Protein AF-A0A2Z6S7I9-F1 (afdb_monomer_lite)

Organism: NCBI:txid94130

pLDDT: mean 72.6, std 17.87, range [34.62, 97.94]

Structure (mmCIF, N/CA/C/O backbone):
data_AF-A0A2Z6S7I9-F1
#
_entry.id   AF-A0A2Z6S7I9-F1
#
loop_
_atom_site.group_PDB
_atom_site.id
_atom_site.type_symbol
_atom_site.label_atom_id
_atom_site.label_alt_id
_atom_site.label_comp_id
_atom_site.label_asym_id
_atom_site.label_entity_id
_atom_site.label_seq_id
_atom_site.pdbx_PDB_ins_code
_atom_site.Cartn_x
_atom_site.Cartn_y
_atom_site.Cartn_z
_atom_site.occupancy
_atom_site.B_iso_or_equiv
_atom_site.auth_seq_id
_atom_site.auth_comp_id
_atom_site.auth_asym_id
_atom_site.auth_atom_id
_atom_site.pdbx_PDB_model_num
ATOM 1 N N . MET A 1 1 ? 11.459 -9.615 -52.997 1.00 84.88 1 MET A N 1
ATOM 2 C CA . MET A 1 1 ? 10.438 -10.600 -52.572 1.00 84.88 1 MET A CA 1
ATOM 3 C C . MET A 1 1 ? 10.970 -11.557 -51.504 1.00 84.88 1 MET A C 1
ATOM 5 O O . MET A 1 1 ? 10.404 -11.572 -50.423 1.00 84.88 1 MET A O 1
ATOM 9 N N . LEU A 1 2 ? 12.087 -12.264 -51.735 1.00 94.25 2 LEU A N 1
ATOM 10 C CA . LEU A 1 2 ? 12.688 -13.186 -50.752 1.00 94.25 2 LEU A CA 1
ATOM 11 C C . LEU A 1 2 ? 12.984 -12.532 -49.384 1.00 94.25 2 LEU A C 1
ATOM 13 O O . LEU A 1 2 ? 12.618 -13.079 -48.352 1.00 94.25 2 LEU A O 1
ATOM 17 N N . ALA A 1 3 ? 13.566 -11.327 -49.373 1.00 94.44 3 ALA A N 1
ATOM 18 C CA . ALA A 1 3 ? 13.888 -10.611 -48.134 1.00 94.44 3 ALA A CA 1
ATOM 19 C C . ALA A 1 3 ? 12.651 -10.295 -47.270 1.00 94.44 3 ALA A C 1
ATOM 21 O O . ALA A 1 3 ? 12.705 -10.419 -46.052 1.00 94.44 3 ALA A O 1
ATOM 22 N N . ILE A 1 4 ? 11.522 -9.948 -47.897 1.00 94.88 4 ILE A N 1
ATOM 23 C CA . ILE A 1 4 ? 10.271 -9.645 -47.185 1.00 94.88 4 ILE A CA 1
ATOM 24 C C . ILE A 1 4 ? 9.735 -10.915 -46.517 1.00 94.88 4 ILE A C 1
ATOM 26 O O . ILE A 1 4 ? 9.379 -10.882 -45.344 1.00 94.88 4 ILE A O 1
ATOM 30 N N . ILE A 1 5 ? 9.763 -12.046 -47.230 1.00 96.38 5 ILE A N 1
ATOM 31 C CA . ILE A 1 5 ? 9.322 -13.345 -46.705 1.00 96.38 5 ILE A CA 1
ATOM 32 C C . ILE A 1 5 ? 10.165 -13.745 -45.484 1.00 96.38 5 ILE A C 1
ATOM 34 O O . ILE A 1 5 ? 9.614 -14.104 -44.444 1.00 96.38 5 ILE A O 1
ATOM 38 N N . VAL A 1 6 ? 11.492 -13.605 -45.569 1.00 96.62 6 VAL A N 1
ATOM 39 C CA . VAL A 1 6 ? 12.406 -13.925 -44.459 1.00 96.62 6 VAL A CA 1
ATOM 40 C C . VAL A 1 6 ? 12.138 -13.040 -43.239 1.00 96.62 6 VAL A C 1
ATOM 42 O O . VAL A 1 6 ? 12.031 -13.551 -42.126 1.00 96.62 6 VAL A O 1
ATOM 45 N N . ILE A 1 7 ? 11.955 -11.731 -43.436 1.00 96.19 7 ILE A N 1
ATOM 46 C CA . ILE A 1 7 ? 11.660 -10.797 -42.340 1.00 96.19 7 ILE A CA 1
ATOM 47 C C . ILE A 1 7 ? 10.329 -11.152 -41.664 1.00 96.19 7 ILE A C 1
ATOM 49 O O . ILE A 1 7 ? 10.265 -11.228 -40.438 1.00 96.19 7 ILE A O 1
ATOM 53 N N . THR A 1 8 ? 9.279 -11.435 -42.440 1.00 96.94 8 THR A N 1
ATOM 54 C CA . THR A 1 8 ? 7.975 -11.814 -41.872 1.00 96.94 8 THR A CA 1
ATOM 55 C C . THR A 1 8 ? 8.039 -13.114 -41.070 1.00 96.94 8 THR A C 1
ATOM 57 O O . THR A 1 8 ? 7.433 -13.205 -40.005 1.00 96.94 8 THR A O 1
ATOM 60 N N . PHE A 1 9 ? 8.825 -14.094 -41.524 1.00 96.81 9 PHE A N 1
ATOM 61 C CA . PHE A 1 9 ? 8.998 -15.364 -40.822 1.00 96.81 9 PHE A CA 1
ATOM 62 C C . PHE A 1 9 ? 9.705 -15.187 -39.469 1.00 96.81 9 PHE A C 1
ATOM 64 O O . PHE A 1 9 ? 9.266 -15.746 -38.465 1.00 96.81 9 PHE A O 1
ATOM 71 N N . ILE A 1 10 ? 10.745 -14.346 -39.414 1.00 96.94 10 ILE A N 1
ATOM 72 C CA . ILE A 1 10 ? 11.465 -14.033 -38.169 1.00 96.94 10 ILE A CA 1
ATOM 73 C C . ILE A 1 10 ? 10.533 -13.360 -37.150 1.00 96.94 10 ILE A C 1
ATOM 75 O O . ILE A 1 10 ? 10.523 -13.744 -35.980 1.00 96.94 10 ILE A O 1
ATOM 79 N N . ILE A 1 11 ? 9.708 -12.401 -37.585 1.00 97.12 11 ILE A N 1
ATOM 80 C CA . ILE A 1 11 ? 8.760 -11.701 -36.701 1.00 97.12 11 ILE A CA 1
ATOM 81 C C . ILE A 1 11 ? 7.746 -12.679 -36.091 1.00 97.12 11 ILE A C 1
ATOM 83 O O . ILE A 1 11 ? 7.476 -12.617 -34.891 1.00 97.12 11 ILE A O 1
ATOM 87 N N . ILE A 1 12 ? 7.217 -13.615 -36.886 1.00 97.81 12 ILE A N 1
ATOM 88 C CA . ILE A 1 12 ? 6.255 -14.619 -36.407 1.00 97.81 12 ILE A CA 1
ATOM 89 C C . ILE A 1 12 ? 6.880 -15.508 -35.324 1.00 97.81 12 ILE A C 1
ATOM 91 O O . ILE A 1 12 ? 6.246 -15.744 -34.294 1.00 97.81 12 ILE A O 1
ATOM 95 N N . ILE A 1 13 ? 8.129 -15.954 -35.508 1.00 97.94 13 ILE A N 1
ATOM 96 C CA . ILE A 1 13 ? 8.837 -16.763 -34.504 1.00 97.94 13 ILE A CA 1
ATOM 97 C C . ILE A 1 13 ? 8.968 -15.996 -33.184 1.00 97.94 13 ILE A C 1
ATOM 99 O O . ILE A 1 13 ? 8.660 -16.546 -32.125 1.00 97.94 13 ILE A O 1
ATOM 103 N N . ILE A 1 14 ? 9.356 -14.719 -33.239 1.00 97.25 14 ILE A N 1
ATOM 104 C CA . ILE A 1 14 ? 9.497 -13.880 -32.041 1.00 97.25 14 ILE A CA 1
ATOM 105 C C . ILE A 1 14 ? 8.157 -13.774 -31.298 1.00 97.25 14 ILE A C 1
ATOM 107 O O . ILE A 1 14 ? 8.100 -14.027 -30.094 1.00 97.25 14 ILE A O 1
ATOM 111 N N . ILE A 1 15 ? 7.056 -13.493 -32.002 1.00 97.25 15 ILE A N 1
ATOM 112 C CA . ILE A 1 15 ? 5.725 -13.388 -31.382 1.00 97.25 15 ILE A CA 1
ATOM 113 C C . ILE A 1 15 ? 5.321 -14.705 -30.703 1.00 97.25 15 ILE A C 1
ATOM 115 O O . ILE A 1 15 ? 4.864 -14.691 -29.558 1.00 97.25 15 ILE A O 1
ATOM 119 N N . ILE A 1 16 ? 5.533 -15.848 -31.364 1.00 97.69 16 ILE A N 1
ATOM 120 C CA . ILE A 1 16 ? 5.215 -17.168 -30.798 1.00 97.69 16 ILE A CA 1
ATOM 121 C C . ILE A 1 16 ? 6.019 -17.417 -29.518 1.00 97.69 16 ILE A C 1
ATOM 123 O O . ILE A 1 16 ? 5.451 -17.850 -28.514 1.00 97.69 16 ILE A O 1
ATOM 127 N N . THR A 1 17 ? 7.318 -17.100 -29.511 1.00 96.62 17 THR A N 1
ATOM 128 C CA . THR A 1 17 ? 8.152 -17.285 -28.313 1.00 96.62 17 THR A CA 1
ATOM 129 C C . THR A 1 17 ? 7.679 -16.436 -27.132 1.00 96.62 17 THR A C 1
ATOM 131 O O . THR A 1 17 ? 7.575 -16.956 -26.021 1.00 96.62 17 THR A O 1
ATOM 134 N N . ILE A 1 18 ? 7.290 -15.177 -27.366 1.00 95.19 18 ILE A N 1
ATOM 135 C CA . ILE A 1 18 ? 6.745 -14.293 -26.323 1.00 95.19 18 ILE A CA 1
ATOM 136 C C . ILE A 1 18 ? 5.452 -14.876 -25.733 1.00 95.19 18 ILE A C 1
ATOM 138 O O . ILE A 1 18 ? 5.287 -14.908 -24.511 1.00 95.19 18 ILE A O 1
ATOM 142 N N . ILE A 1 19 ? 4.547 -15.379 -26.581 1.00 95.12 19 ILE A N 1
ATOM 143 C CA . ILE A 1 19 ? 3.283 -15.986 -26.136 1.00 95.12 19 ILE A CA 1
ATOM 144 C C . ILE A 1 19 ? 3.547 -17.229 -25.277 1.00 95.12 19 ILE A C 1
ATOM 146 O O . ILE A 1 19 ? 2.942 -17.372 -24.213 1.00 95.12 19 ILE A O 1
ATOM 150 N N . ILE A 1 20 ? 4.466 -18.106 -25.698 1.00 95.38 20 ILE A N 1
ATOM 151 C CA . ILE A 1 20 ? 4.808 -19.332 -24.961 1.00 95.38 20 ILE A CA 1
ATOM 152 C C . ILE A 1 20 ? 5.380 -18.999 -23.580 1.00 95.38 20 ILE A C 1
ATOM 154 O O . ILE A 1 20 ? 4.944 -19.586 -22.588 1.00 95.38 20 ILE A O 1
ATOM 158 N N . VAL A 1 21 ? 6.306 -18.040 -23.494 1.00 93.56 21 VAL A N 1
ATOM 159 C CA . VAL A 1 21 ? 6.897 -17.615 -22.214 1.00 93.56 21 VAL A CA 1
ATOM 160 C C . VAL A 1 21 ? 5.823 -17.052 -21.283 1.00 93.56 21 VAL A C 1
ATOM 162 O O . VAL A 1 21 ? 5.758 -17.445 -20.119 1.00 93.56 21 VAL A O 1
ATOM 165 N N . LYS A 1 22 ? 4.921 -16.204 -21.793 1.00 90.50 22 LYS A N 1
ATOM 166 C CA . LYS A 1 22 ? 3.830 -15.623 -20.995 1.00 90.50 22 LYS A CA 1
ATOM 167 C C . LYS A 1 22 ? 2.855 -16.686 -20.479 1.00 90.50 22 LYS A C 1
ATOM 169 O O . LYS A 1 22 ? 2.458 -16.641 -19.317 1.00 90.50 22 LYS A O 1
ATOM 174 N N . LEU A 1 23 ? 2.500 -17.673 -21.308 1.00 87.44 23 LEU A N 1
ATOM 175 C CA . LEU A 1 23 ? 1.664 -18.800 -20.880 1.00 87.44 23 LEU A CA 1
ATOM 176 C C . LEU A 1 23 ? 2.361 -19.692 -19.845 1.00 87.44 23 LEU A C 1
ATOM 178 O O . LEU A 1 23 ? 1.708 -20.180 -18.923 1.00 87.44 23 LEU A O 1
ATOM 182 N N . ALA A 1 24 ? 3.667 -19.921 -19.989 1.00 86.69 24 ALA A N 1
ATOM 183 C CA . ALA A 1 24 ? 4.442 -20.688 -19.020 1.00 86.69 24 ALA A CA 1
ATOM 184 C C . ALA A 1 24 ? 4.518 -19.976 -17.660 1.00 86.69 24 ALA A C 1
ATOM 186 O O . ALA A 1 24 ? 4.428 -20.644 -16.630 1.00 86.69 24 ALA A O 1
ATOM 187 N N . LEU A 1 25 ? 4.611 -18.641 -17.659 1.00 79.94 25 LEU A N 1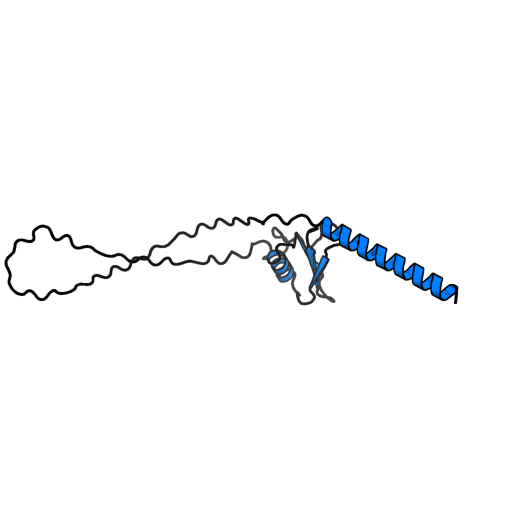
ATOM 188 C CA . LEU A 1 25 ? 4.567 -17.822 -16.446 1.00 79.94 25 LEU A CA 1
ATOM 189 C C . LEU A 1 25 ? 3.206 -17.941 -15.743 1.00 79.94 25 LEU A C 1
ATOM 191 O O . LEU A 1 25 ? 3.147 -18.236 -14.555 1.00 79.94 25 LEU A O 1
ATOM 195 N N . LEU A 1 26 ? 2.107 -17.829 -16.499 1.00 75.75 26 LEU A N 1
ATOM 196 C CA . LEU A 1 26 ? 0.745 -17.934 -15.960 1.00 75.75 26 LEU A CA 1
ATOM 197 C C . LEU A 1 26 ? 0.451 -19.296 -15.313 1.00 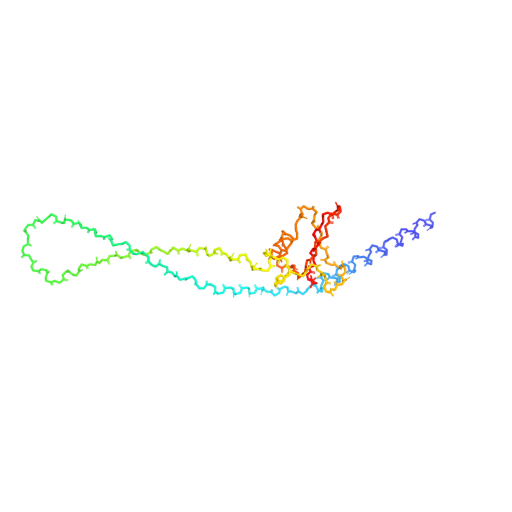75.75 26 LEU A C 1
ATOM 199 O O . LEU A 1 26 ? -0.330 -19.373 -14.371 1.00 75.75 26 LEU A O 1
ATOM 203 N N . LYS A 1 27 ? 1.074 -20.380 -15.794 1.00 76.25 27 LYS A N 1
ATOM 204 C CA . LYS A 1 27 ? 0.925 -21.721 -15.199 1.00 76.25 27 LYS A CA 1
ATOM 205 C C . LYS A 1 27 ? 1.713 -21.917 -13.903 1.00 76.25 27 LYS A C 1
ATOM 207 O O . LYS A 1 27 ? 1.482 -22.915 -13.225 1.00 76.25 27 LYS A O 1
ATOM 212 N N . ARG A 1 28 ? 2.657 -21.027 -13.586 1.00 69.44 28 ARG A N 1
ATOM 213 C CA . ARG A 1 28 ? 3.483 -21.103 -12.373 1.00 69.44 28 ARG A CA 1
ATOM 214 C C . ARG A 1 28 ? 2.971 -20.248 -11.223 1.00 69.44 28 ARG A C 1
ATOM 216 O O . A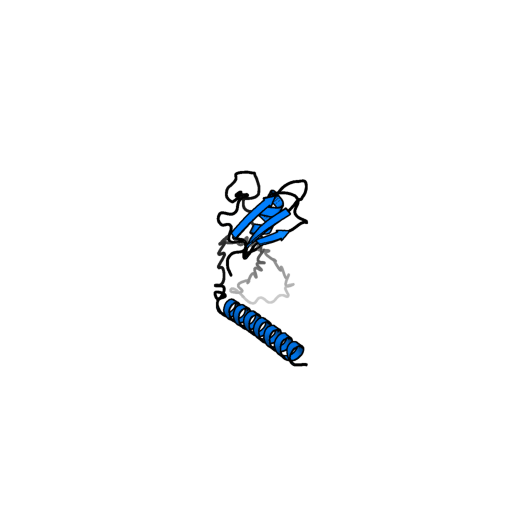RG A 1 28 ? 3.515 -20.396 -10.136 1.00 69.44 28 ARG A O 1
ATOM 223 N N . LEU A 1 29 ? 1.925 -19.447 -11.440 1.00 58.84 29 LEU A N 1
ATOM 224 C CA . LEU A 1 29 ? 1.250 -18.727 -10.366 1.00 58.84 29 LEU A CA 1
ATOM 225 C C . LEU A 1 29 ? 0.810 -19.737 -9.280 1.00 58.84 29 LEU A C 1
ATOM 227 O O . LEU A 1 29 ? -0.004 -20.627 -9.566 1.00 58.84 29 LEU A O 1
ATOM 231 N N . PRO A 1 30 ? 1.353 -19.653 -8.055 1.00 53.53 30 PRO A N 1
ATOM 232 C CA . PRO A 1 30 ? 0.934 -20.428 -6.919 1.00 53.53 30 PRO A CA 1
ATOM 233 C C . PRO A 1 30 ? -0.536 -20.116 -6.696 1.00 53.53 30 PRO A C 1
ATOM 235 O O . PRO A 1 30 ? -0.990 -18.972 -6.693 1.00 53.53 30 PRO A O 1
ATOM 238 N N . LYS A 1 31 ? -1.310 -21.185 -6.546 1.00 46.34 31 LYS A N 1
ATOM 239 C CA . LYS A 1 31 ? -2.712 -21.101 -6.177 1.00 46.34 31 LYS A CA 1
ATOM 240 C C . LYS A 1 31 ? -2.769 -20.393 -4.824 1.00 46.34 31 LYS A C 1
ATOM 242 O O . LYS A 1 31 ? -2.446 -21.022 -3.820 1.00 46.34 31 LYS A O 1
ATOM 247 N N . LEU A 1 32 ? -3.118 -19.102 -4.834 1.00 42.16 32 LEU A N 1
ATOM 248 C CA . LEU A 1 32 ? -3.256 -18.261 -3.646 1.00 42.16 32 LEU A CA 1
ATOM 249 C C . LEU A 1 32 ? -4.031 -19.049 -2.589 1.00 42.16 32 LEU A C 1
ATOM 251 O O . LEU A 1 32 ? -5.212 -19.366 -2.761 1.00 42.16 32 LEU A O 1
ATOM 255 N N . ALA A 1 33 ? -3.325 -19.444 -1.531 1.00 43.47 33 ALA A N 1
ATOM 256 C CA . ALA A 1 33 ? -3.968 -20.010 -0.366 1.00 43.47 33 ALA A CA 1
ATOM 257 C C . ALA A 1 33 ? -4.811 -18.894 0.265 1.00 43.47 33 ALA A C 1
ATOM 259 O O . ALA A 1 33 ? -4.353 -17.751 0.324 1.00 43.47 33 ALA A O 1
ATOM 260 N N . PRO A 1 34 ? -6.037 -19.183 0.725 1.00 44.78 34 PRO A N 1
ATOM 261 C CA . PRO A 1 34 ? -6.825 -18.193 1.436 1.00 44.78 34 PRO A CA 1
ATOM 262 C C . PRO A 1 34 ? -6.041 -17.730 2.668 1.00 44.78 34 PRO A C 1
ATOM 264 O O . PRO A 1 34 ? -5.724 -18.524 3.556 1.00 44.78 34 PRO A O 1
ATOM 267 N N . ILE A 1 35 ? -5.700 -16.442 2.690 1.00 47.47 35 ILE A N 1
ATOM 268 C CA . ILE A 1 35 ? -5.064 -15.783 3.826 1.00 47.47 35 ILE A CA 1
ATOM 269 C C . ILE A 1 35 ? -6.097 -15.770 4.958 1.00 47.47 35 ILE A C 1
ATOM 271 O O . ILE A 1 35 ? -7.041 -14.982 4.956 1.00 47.47 35 ILE A O 1
ATOM 275 N N . ASN A 1 36 ? -5.942 -16.680 5.921 1.00 38.47 36 ASN A N 1
ATOM 276 C CA . ASN A 1 36 ? -6.687 -16.647 7.175 1.00 38.47 36 ASN A CA 1
ATOM 277 C C . ASN A 1 36 ? -6.062 -15.588 8.088 1.00 38.47 36 ASN A C 1
ATOM 279 O O . ASN A 1 36 ? -5.270 -15.901 8.980 1.00 38.47 36 ASN A O 1
ATOM 283 N N . THR A 1 37 ? -6.432 -14.325 7.888 1.00 45.03 37 THR A N 1
ATOM 284 C CA . THR A 1 37 ? -6.179 -13.259 8.862 1.00 45.03 37 THR A CA 1
ATOM 285 C C . THR A 1 37 ? -7.163 -13.429 10.021 1.00 45.03 37 THR A C 1
ATOM 287 O O . THR A 1 37 ? -8.162 -12.722 10.139 1.00 45.03 37 THR A O 1
ATOM 290 N N . ASN A 1 38 ? -6.914 -14.420 10.881 1.00 34.62 38 ASN A N 1
ATOM 291 C CA . ASN A 1 38 ? -7.665 -14.607 12.121 1.00 34.62 38 ASN A CA 1
ATOM 292 C C . ASN A 1 38 ? -7.251 -13.531 13.135 1.00 34.62 38 ASN A C 1
ATOM 294 O O . ASN A 1 38 ? -6.526 -13.793 14.093 1.00 34.62 38 ASN A O 1
ATOM 298 N N . CYS A 1 39 ? -7.733 -12.306 12.942 1.00 39.81 39 CYS A N 1
ATOM 299 C CA . CYS A 1 39 ? -7.823 -11.331 14.018 1.00 39.81 39 CYS A CA 1
ATOM 300 C C . CYS A 1 39 ? -9.021 -11.718 14.887 1.00 39.81 39 CYS A C 1
ATOM 302 O O . CYS A 1 39 ? -10.129 -11.218 14.698 1.00 39.81 39 CYS A O 1
ATOM 304 N N . THR A 1 40 ? -8.803 -12.622 15.842 1.00 40.09 40 THR A N 1
ATOM 305 C CA . THR A 1 40 ? -9.789 -12.977 16.871 1.00 40.09 40 THR A CA 1
ATOM 306 C C . THR A 1 40 ? -9.913 -11.827 17.869 1.00 40.09 40 THR A C 1
ATOM 308 O O . THR A 1 40 ? -9.514 -11.915 19.026 1.00 40.09 40 THR A O 1
ATOM 311 N N . SER A 1 41 ? -10.451 -10.702 17.411 1.00 45.47 41 SER A N 1
ATOM 312 C CA . SER A 1 41 ? -11.080 -9.739 18.303 1.00 45.47 41 SER A CA 1
ATOM 313 C C . SER A 1 41 ? -12.466 -10.294 18.571 1.00 45.47 41 SER A C 1
ATOM 315 O O . SER A 1 41 ? -13.394 -10.046 17.815 1.00 45.47 41 SER A O 1
ATOM 317 N N . THR A 1 42 ? -12.575 -11.158 19.582 1.00 45.59 42 THR A N 1
ATOM 318 C CA . THR A 1 42 ? -13.862 -11.684 20.039 1.00 45.59 42 THR A CA 1
ATOM 319 C C . THR A 1 42 ? -14.725 -10.479 20.405 1.00 45.59 42 THR A C 1
ATOM 321 O O . THR A 1 42 ? -14.419 -9.815 21.399 1.00 45.59 42 THR A O 1
ATOM 324 N N . PRO A 1 43 ? -15.755 -10.131 19.612 1.00 47.72 43 PRO A N 1
ATOM 325 C CA . PRO A 1 43 ? -16.628 -9.039 19.988 1.00 47.72 43 PRO A CA 1
ATOM 326 C C . PRO A 1 43 ? -17.341 -9.491 21.256 1.00 47.72 43 PRO A C 1
ATOM 328 O O . PRO A 1 43 ? -18.029 -10.508 21.237 1.00 47.72 43 PRO A O 1
ATOM 331 N N . THR A 1 44 ? -17.151 -8.790 22.372 1.00 49.91 44 THR A N 1
ATOM 332 C CA . THR A 1 44 ? -17.936 -9.042 23.581 1.00 49.91 44 THR A CA 1
ATOM 333 C C . THR A 1 44 ? -19.352 -8.549 23.294 1.00 49.91 44 THR A C 1
ATOM 335 O O . THR A 1 44 ? -19.554 -7.332 23.207 1.00 49.91 44 THR A O 1
ATOM 338 N N . PRO A 1 45 ? -20.345 -9.437 23.099 1.00 48.94 45 PRO A N 1
ATOM 339 C CA . PRO A 1 45 ? -21.700 -8.990 22.841 1.00 48.94 45 PRO A CA 1
ATOM 340 C C . PRO A 1 45 ? -22.207 -8.290 24.101 1.00 48.94 45 PRO A C 1
ATOM 342 O O . PRO A 1 45 ? -22.351 -8.904 25.157 1.00 48.94 45 PRO A O 1
ATOM 345 N N . THR A 1 46 ? -22.470 -6.990 24.004 1.00 47.28 46 THR A N 1
ATOM 346 C CA . THR A 1 46 ? -23.162 -6.279 25.080 1.00 47.28 46 THR A CA 1
ATOM 347 C C . THR A 1 46 ? -24.652 -6.504 24.874 1.00 47.28 46 THR A C 1
ATOM 349 O O . THR A 1 46 ? -25.253 -5.937 23.963 1.00 47.28 46 THR A O 1
ATOM 352 N N . LEU A 1 47 ? -25.243 -7.390 25.677 1.00 48.69 47 LEU A N 1
ATOM 353 C CA . LEU A 1 47 ? -26.682 -7.635 25.654 1.00 48.69 47 LEU A CA 1
ATOM 354 C C . LEU A 1 47 ? -27.398 -6.450 26.317 1.00 48.69 47 LEU A C 1
ATOM 356 O O . LEU A 1 47 ? -27.252 -6.230 27.518 1.00 48.69 47 LEU A O 1
ATOM 360 N N . SER A 1 48 ? -28.188 -5.704 25.546 1.00 56.88 48 SER A N 1
ATOM 361 C CA . SER A 1 48 ? -29.150 -4.739 26.084 1.00 56.88 48 SER A CA 1
ATOM 362 C C . SER A 1 48 ? -30.552 -5.335 25.983 1.00 56.88 48 SER A C 1
ATOM 364 O O . SER A 1 48 ? -31.028 -5.639 24.887 1.00 56.88 48 SER A O 1
ATOM 366 N N . CYS A 1 49 ? -31.200 -5.541 27.129 1.00 51.44 49 CYS A N 1
ATOM 367 C CA . CYS A 1 49 ? -32.553 -6.086 27.210 1.00 51.44 49 CYS A CA 1
ATOM 368 C C . CYS A 1 49 ? -33.532 -4.965 27.560 1.00 51.44 49 CYS A C 1
ATOM 370 O O . CYS A 1 49 ? -33.503 -4.450 28.679 1.00 51.44 49 CYS A O 1
ATOM 372 N N . GLN A 1 50 ? -34.445 -4.627 26.649 1.00 58.28 50 GLN A N 1
ATOM 373 C CA . GLN A 1 50 ? -35.619 -3.831 27.006 1.00 58.28 50 GLN A CA 1
ATOM 374 C C . GLN A 1 50 ? -36.726 -4.758 27.506 1.00 58.28 50 GLN A C 1
ATOM 376 O O . GLN A 1 50 ? -37.197 -5.644 26.793 1.00 58.28 50 GLN A O 1
ATOM 381 N N . VAL A 1 51 ? -37.158 -4.545 28.748 1.00 55.06 51 VAL A N 1
ATOM 382 C CA . VAL A 1 51 ? -38.326 -5.229 29.305 1.00 55.06 51 VAL A CA 1
ATOM 383 C C . VAL A 1 51 ? -39.562 -4.427 28.919 1.00 55.06 51 VAL A C 1
ATOM 385 O O . VAL A 1 51 ? -39.897 -3.445 29.577 1.00 55.06 51 VAL A O 1
ATOM 388 N N . ASN A 1 52 ? -40.261 -4.850 27.867 1.00 52.62 52 ASN A N 1
ATOM 389 C CA . ASN A 1 52 ? -41.601 -4.339 27.600 1.00 52.62 52 ASN A CA 1
ATOM 390 C C . ASN A 1 52 ? -42.574 -4.981 28.593 1.00 52.62 52 ASN A C 1
ATOM 392 O O . ASN A 1 52 ? -42.993 -6.128 28.435 1.00 52.62 52 ASN A O 1
ATOM 396 N N . GLN A 1 53 ? -42.922 -4.243 29.648 1.00 54.94 53 GLN A N 1
ATOM 397 C CA . GLN A 1 53 ? -44.087 -4.565 30.465 1.00 54.94 53 GLN A CA 1
ATOM 398 C C . GLN A 1 53 ? -45.330 -4.155 29.682 1.00 54.94 53 GLN A C 1
ATOM 400 O O . GLN A 1 53 ? -45.854 -3.058 29.856 1.00 54.94 53 GLN A O 1
ATOM 405 N N . ASP A 1 54 ? -45.783 -5.038 28.796 1.00 52.84 54 ASP A N 1
ATOM 406 C CA . ASP A 1 54 ? -47.067 -4.881 28.125 1.00 52.84 54 ASP A CA 1
ATOM 407 C C . ASP A 1 54 ? -48.167 -5.146 29.164 1.00 52.84 54 ASP A C 1
ATOM 409 O O . ASP A 1 54 ? -48.685 -6.252 29.331 1.00 52.84 54 ASP A O 1
ATOM 413 N N . LEU A 1 55 ? -48.439 -4.124 29.977 1.00 56.75 55 LEU A N 1
ATOM 414 C CA . LEU A 1 55 ? -49.466 -4.126 31.004 1.00 56.75 55 LEU A CA 1
ATOM 415 C C . LEU A 1 55 ? -50.822 -3.979 30.307 1.00 56.75 55 LEU A C 1
ATOM 417 O O . LEU A 1 55 ? -51.501 -2.958 30.438 1.00 56.75 55 LEU A O 1
ATOM 421 N N . ARG A 1 56 ? -51.229 -4.996 29.539 1.00 55.66 56 ARG A N 1
ATOM 422 C CA . ARG A 1 56 ? -52.602 -5.095 29.048 1.00 55.66 56 ARG A CA 1
ATOM 423 C C . ARG A 1 56 ? -53.510 -5.229 30.263 1.00 55.66 56 ARG A C 1
ATOM 425 O O . ARG A 1 56 ? -53.719 -6.314 30.801 1.00 55.66 56 ARG A O 1
ATOM 432 N N . ARG A 1 57 ? -54.027 -4.084 30.717 1.00 54.16 57 ARG A N 1
ATOM 433 C CA . ARG A 1 57 ? -55.151 -3.977 31.644 1.00 54.16 57 ARG A CA 1
ATOM 434 C C . ARG A 1 57 ? -56.331 -4.705 31.011 1.00 54.16 57 ARG A C 1
ATOM 436 O O . ARG A 1 57 ? -57.099 -4.122 30.252 1.00 54.16 57 ARG A O 1
ATOM 443 N N . HIS A 1 58 ? -56.475 -5.985 31.321 1.00 56.22 58 HIS A N 1
ATOM 444 C CA . HIS A 1 58 ? -57.729 -6.680 31.104 1.00 56.22 58 HIS A CA 1
ATOM 445 C C . HIS A 1 58 ? -58.745 -6.083 32.076 1.00 56.22 58 HIS A C 1
ATOM 447 O O . HIS A 1 58 ? -58.685 -6.297 33.286 1.00 56.22 58 HIS A O 1
ATOM 453 N N . ILE A 1 59 ? -59.631 -5.255 31.527 1.00 57.41 59 ILE A N 1
ATOM 454 C CA . ILE A 1 59 ? -60.806 -4.725 32.211 1.00 57.41 59 ILE A CA 1
ATOM 455 C C . ILE A 1 59 ? -61.649 -5.942 32.613 1.00 57.41 59 ILE A C 1
ATOM 457 O O . ILE A 1 59 ? -62.228 -6.617 31.763 1.00 57.41 59 ILE A O 1
ATOM 461 N N . ARG A 1 60 ? -61.623 -6.263 33.912 1.00 50.25 60 ARG A N 1
ATOM 462 C CA . ARG A 1 60 ? -62.367 -7.362 34.537 1.00 50.25 60 ARG A CA 1
ATOM 463 C C . ARG A 1 60 ? -63.865 -7.179 34.289 1.00 50.25 60 ARG A C 1
ATOM 465 O O . ARG A 1 60 ? -64.418 -6.140 34.635 1.00 50.25 60 ARG A O 1
ATOM 472 N N . LYS A 1 61 ? -64.516 -8.212 33.756 1.00 56.44 61 LYS A N 1
ATOM 473 C CA . LYS A 1 61 ? -65.924 -8.500 34.047 1.00 56.44 61 LYS A CA 1
ATOM 474 C C . LYS A 1 61 ? -65.959 -9.729 34.952 1.00 56.44 61 LYS A C 1
ATOM 476 O O . LYS A 1 61 ? -65.259 -10.702 34.680 1.00 56.44 61 LYS A O 1
ATOM 481 N N . ASP A 1 62 ? -66.707 -9.605 36.040 1.00 59.00 62 ASP A N 1
ATOM 482 C CA . ASP A 1 62 ? -66.838 -10.532 37.164 1.00 59.00 62 ASP A CA 1
ATOM 483 C C . ASP A 1 62 ? -67.195 -11.966 36.757 1.00 59.00 62 ASP A C 1
ATOM 485 O O . ASP A 1 62 ? -68.366 -12.299 36.598 1.00 59.00 62 ASP A O 1
ATOM 489 N N . HIS A 1 63 ? -66.197 -12.844 36.669 1.00 57.78 63 HIS A N 1
ATOM 490 C CA . HIS A 1 63 ? -66.428 -14.280 36.774 1.00 57.78 63 HIS A CA 1
ATOM 491 C C . HIS A 1 63 ? -65.390 -14.911 37.703 1.00 57.78 63 HIS A C 1
ATOM 493 O O . HIS A 1 63 ? -64.195 -14.959 37.415 1.00 57.78 63 HIS A O 1
ATOM 499 N N . ASP A 1 64 ? -65.901 -15.363 38.844 1.00 59.06 64 ASP A N 1
ATOM 500 C CA . ASP A 1 64 ? -65.212 -15.995 39.964 1.00 59.06 64 ASP A CA 1
ATOM 501 C C . ASP A 1 64 ? -64.864 -17.458 39.637 1.00 59.06 64 ASP A C 1
ATOM 503 O O . ASP A 1 64 ? -65.444 -18.404 40.164 1.00 59.06 64 ASP A O 1
ATOM 507 N N . TYR A 1 65 ? -63.951 -17.656 38.684 1.00 59.22 65 TYR A N 1
ATOM 508 C CA . TYR A 1 65 ? -63.341 -18.960 38.436 1.00 59.22 65 TYR A CA 1
ATOM 509 C C . TYR A 1 65 ? -61.885 -18.939 38.895 1.00 59.22 65 TYR A C 1
ATOM 511 O O . TYR A 1 65 ? -61.042 -18.245 38.322 1.00 59.22 65 TYR A O 1
ATOM 519 N N . ARG A 1 66 ? -61.607 -19.736 39.936 1.00 55.47 66 ARG A N 1
ATOM 520 C CA . ARG A 1 66 ? -60.272 -20.106 40.427 1.00 55.47 66 ARG A CA 1
ATOM 521 C C . ARG A 1 66 ? -59.357 -20.502 39.266 1.00 55.47 66 ARG A C 1
ATOM 523 O O . ARG A 1 66 ? -59.367 -21.642 38.808 1.00 55.47 66 ARG A O 1
ATOM 530 N N . HIS A 1 67 ? -58.531 -19.565 38.824 1.00 58.09 67 HIS A N 1
ATOM 531 C CA . HIS A 1 67 ? -57.413 -19.813 37.922 1.00 58.09 67 HIS A CA 1
ATOM 532 C C . HIS A 1 67 ? -56.105 -19.685 38.709 1.00 58.09 67 HIS A C 1
ATOM 534 O O . HIS A 1 67 ? -55.334 -18.750 38.513 1.00 58.09 67 HIS A O 1
ATOM 540 N N . ASP A 1 68 ? -55.838 -20.651 39.590 1.00 60.06 68 ASP A N 1
ATOM 541 C CA . ASP A 1 68 ? -54.657 -20.644 40.471 1.00 60.06 68 ASP A CA 1
ATOM 542 C C . ASP A 1 68 ? -53.324 -20.927 39.750 1.00 60.06 68 ASP A C 1
ATOM 544 O O . ASP A 1 68 ? -52.277 -20.958 40.384 1.00 60.06 68 ASP A O 1
ATOM 548 N N . ASN A 1 69 ? -53.311 -21.089 38.419 1.00 62.91 69 ASN A N 1
ATOM 549 C CA . ASN A 1 69 ? -52.116 -21.546 37.694 1.00 62.91 69 ASN A CA 1
ATOM 550 C C . ASN A 1 69 ? -51.742 -20.727 36.446 1.00 62.91 69 ASN A C 1
ATOM 552 O O . ASN A 1 69 ? -50.946 -21.194 35.628 1.00 62.91 69 ASN A O 1
ATOM 556 N N . CYS A 1 70 ? -52.273 -19.515 36.254 1.00 56.62 70 CYS A N 1
ATOM 557 C CA . CYS A 1 70 ? -51.928 -18.737 35.060 1.00 56.62 70 CYS A CA 1
ATOM 558 C C . CYS A 1 70 ? -50.550 -18.065 35.214 1.00 56.62 70 CYS A C 1
ATOM 560 O O . CYS A 1 70 ? -50.417 -16.963 35.745 1.00 56.62 70 CYS A O 1
ATOM 562 N N . LYS A 1 71 ? -49.499 -18.755 34.762 1.00 58.12 71 LYS A N 1
ATOM 563 C CA . LYS A 1 71 ? -48.118 -18.259 34.781 1.00 58.12 71 LYS A CA 1
ATOM 564 C C . LYS A 1 71 ? -47.948 -17.192 33.694 1.00 58.12 71 LYS A C 1
ATOM 566 O O . LYS A 1 71 ? -48.057 -17.486 32.508 1.00 58.12 71 LYS A O 1
ATOM 571 N N . VAL A 1 72 ? -47.705 -15.947 34.097 1.00 67.75 72 VAL A N 1
ATOM 572 C CA . VAL A 1 72 ? -47.477 -14.832 33.165 1.00 67.75 72 VAL A CA 1
ATOM 573 C C . VAL A 1 72 ? -46.136 -15.028 32.455 1.00 67.75 72 VAL A C 1
ATOM 575 O O . VAL A 1 72 ? -45.088 -15.065 33.102 1.00 67.75 72 VAL A O 1
ATOM 578 N N . THR A 1 73 ? -46.161 -15.125 31.127 1.00 60.34 73 THR A N 1
ATOM 579 C CA . THR A 1 73 ? -44.953 -15.195 30.295 1.00 60.34 73 THR A CA 1
ATOM 580 C C . THR A 1 73 ? -44.453 -13.785 29.987 1.00 60.34 73 THR A C 1
ATOM 582 O O . THR A 1 73 ? -45.211 -12.950 29.498 1.00 60.34 73 THR A O 1
ATOM 585 N N . LYS A 1 74 ? -43.174 -13.509 30.264 1.00 62.34 74 LYS A N 1
ATOM 586 C CA . LYS A 1 74 ? -42.497 -12.269 29.854 1.00 62.34 74 LYS A CA 1
ATOM 587 C C . LYS A 1 74 ? -41.643 -12.549 28.624 1.00 62.34 74 LYS A C 1
ATOM 589 O O . LYS A 1 74 ? -40.790 -13.431 28.667 1.00 62.34 74 LYS A O 1
ATOM 594 N N . THR A 1 75 ? -41.848 -11.779 27.564 1.00 64.00 75 THR A N 1
ATOM 595 C CA . THR A 1 75 ? -41.006 -11.830 26.364 1.00 64.00 75 THR A CA 1
ATOM 596 C C . THR A 1 75 ? -39.873 -10.818 26.512 1.00 64.00 75 THR A C 1
ATOM 598 O O . THR A 1 75 ? -40.126 -9.643 26.771 1.00 64.00 75 THR A O 1
ATOM 601 N N . VAL A 1 76 ? -38.627 -11.274 26.369 1.00 68.25 76 VAL A N 1
ATOM 602 C CA . VAL A 1 76 ? -37.431 -10.419 26.357 1.00 68.25 76 VAL A CA 1
ATOM 603 C C . VAL A 1 76 ? -36.898 -10.387 24.931 1.00 68.25 76 VAL A C 1
ATOM 605 O O . VAL A 1 76 ? -36.587 -11.436 24.371 1.00 68.25 76 VAL A O 1
ATOM 608 N N . THR A 1 77 ? -36.793 -9.193 24.352 1.00 70.00 77 THR A N 1
ATOM 609 C CA . THR A 1 77 ? -36.183 -8.999 23.033 1.00 70.00 77 THR A CA 1
ATOM 610 C C . THR A 1 77 ? -34.760 -8.491 23.222 1.00 70.00 77 THR A C 1
ATOM 612 O O . THR A 1 77 ? -34.553 -7.433 23.818 1.00 70.00 77 THR A O 1
ATOM 615 N N . CYS A 1 78 ? -33.787 -9.240 22.707 1.00 58.88 78 CYS A N 1
ATOM 616 C CA . CYS A 1 78 ? -32.378 -8.859 22.713 1.00 58.88 78 CYS A CA 1
ATOM 617 C C . CYS A 1 78 ? -31.977 -8.440 21.298 1.00 58.88 78 CYS A C 1
ATOM 619 O O . CYS A 1 78 ? -32.108 -9.233 20.366 1.00 58.88 78 CYS A O 1
ATOM 621 N N . THR A 1 79 ? -31.468 -7.219 21.142 1.00 69.81 79 THR A N 1
ATOM 622 C CA . THR A 1 79 ? -30.912 -6.759 19.862 1.00 69.81 79 THR A CA 1
ATOM 623 C C . THR A 1 79 ? -29.392 -6.875 19.929 1.00 69.81 79 THR A C 1
ATOM 625 O O . THR A 1 79 ? -28.795 -6.278 20.828 1.00 69.81 79 THR A O 1
ATOM 628 N N . PRO A 1 80 ? -28.741 -7.638 19.035 1.00 63.38 80 PRO A N 1
ATOM 629 C CA . PRO A 1 80 ? -27.289 -7.689 19.001 1.00 63.38 80 PRO A CA 1
ATOM 630 C C . PRO A 1 80 ? -26.746 -6.360 18.468 1.00 63.38 80 PRO A C 1
ATOM 632 O O . PRO A 1 80 ? -27.001 -5.988 17.324 1.00 63.38 80 PRO A O 1
ATOM 635 N N . THR A 1 81 ? -25.975 -5.648 19.285 1.00 61.16 81 THR A N 1
ATOM 636 C CA . THR A 1 81 ? -25.189 -4.506 18.811 1.00 61.16 81 THR A CA 1
ATOM 637 C C . THR A 1 81 ? -23.863 -5.030 18.280 1.00 61.16 81 THR A C 1
ATOM 639 O O . THR A 1 81 ? -23.039 -5.537 19.042 1.00 61.16 81 THR A O 1
ATOM 642 N N . ILE A 1 82 ? -23.653 -4.923 16.968 1.00 57.78 82 ILE A N 1
ATOM 643 C CA . ILE A 1 82 ? -22.355 -5.207 16.354 1.00 57.78 82 ILE A CA 1
ATOM 644 C C . ILE A 1 82 ? -21.495 -3.959 16.533 1.00 57.78 82 ILE A C 1
ATOM 646 O O . ILE A 1 82 ? -21.626 -2.989 15.789 1.00 57.78 82 ILE A O 1
ATOM 650 N N . THR A 1 83 ? -20.621 -3.969 17.535 1.00 56.50 83 THR A N 1
ATOM 651 C CA . THR A 1 83 ? -19.577 -2.951 17.650 1.00 56.50 83 THR A CA 1
ATOM 652 C C . THR A 1 83 ? -18.469 -3.322 16.681 1.00 56.50 83 THR A C 1
ATOM 654 O O . THR A 1 83 ? -17.697 -4.246 16.932 1.00 56.50 83 THR A O 1
ATOM 657 N N . GLN A 1 84 ? -18.403 -2.623 15.552 1.00 49.75 84 GLN A N 1
ATOM 658 C CA . GLN A 1 84 ? -17.276 -2.748 14.644 1.00 49.75 84 GLN A CA 1
ATOM 659 C C . GLN A 1 84 ? -16.063 -2.138 15.350 1.00 49.75 84 GLN A C 1
ATOM 661 O O . GLN A 1 84 ? -15.986 -0.924 15.541 1.00 49.75 84 GLN A O 1
ATOM 666 N N . CYS A 1 85 ? -15.143 -2.982 15.817 1.00 49.84 85 CYS A N 1
ATOM 667 C CA . CYS A 1 85 ? -13.866 -2.497 16.309 1.00 49.84 85 CYS A CA 1
ATOM 668 C C . CYS A 1 85 ? -13.192 -1.779 15.140 1.00 49.84 85 CYS A C 1
ATOM 670 O O . CYS A 1 85 ? -12.906 -2.408 14.120 1.00 49.84 85 CYS A O 1
ATOM 672 N N . ALA A 1 86 ? -12.957 -0.471 15.269 1.00 54.47 86 ALA A N 1
ATOM 673 C CA . ALA A 1 86 ? -11.992 0.194 14.412 1.00 54.47 86 ALA A CA 1
ATOM 674 C C . ALA A 1 86 ? -10.689 -0.585 14.599 1.00 54.47 86 ALA A C 1
ATOM 676 O O . ALA A 1 86 ? -10.135 -0.578 15.700 1.00 54.47 86 ALA A O 1
ATOM 677 N N . ALA A 1 87 ? -10.277 -1.348 13.584 1.00 55.84 87 ALA A N 1
ATOM 678 C CA . ALA A 1 87 ? -9.010 -2.054 13.634 1.00 55.84 87 ALA A CA 1
ATOM 679 C C . ALA A 1 87 ? -7.961 -0.982 13.952 1.00 55.84 87 ALA A C 1
ATOM 681 O O . ALA A 1 87 ? -7.868 -0.011 13.194 1.00 55.84 87 ALA A O 1
ATOM 682 N N . PRO A 1 88 ? -7.266 -1.056 15.103 1.00 58.53 88 PRO A N 1
ATOM 683 C CA . PRO A 1 88 ? -6.273 -0.052 15.421 1.00 58.53 88 PRO A CA 1
ATOM 684 C C . PRO A 1 88 ? -5.282 -0.065 14.267 1.00 58.53 88 PRO A C 1
ATOM 686 O O . PRO A 1 88 ? -4.709 -1.115 13.974 1.00 58.53 88 PRO A O 1
ATOM 689 N N . THR A 1 89 ? -5.151 1.074 13.576 1.00 56.28 89 THR A N 1
ATOM 690 C CA . THR A 1 89 ? -4.143 1.250 12.526 1.00 56.28 89 THR A CA 1
ATOM 691 C C . THR A 1 89 ? -2.849 0.690 13.092 1.00 56.28 89 THR A C 1
ATOM 693 O O . THR A 1 89 ? -2.446 1.166 14.166 1.00 56.28 89 THR A O 1
ATOM 696 N N . PRO A 1 90 ? -2.253 -0.348 12.482 1.00 62.59 90 PRO A N 1
ATOM 697 C CA . PRO A 1 90 ? -1.189 -1.060 13.154 1.00 62.59 90 PRO A CA 1
ATOM 698 C C . PRO A 1 90 ? -0.083 -0.054 13.470 1.00 62.59 90 PRO A C 1
ATOM 700 O O . PRO A 1 90 ? 0.222 0.835 12.669 1.00 62.59 90 PRO A O 1
ATOM 703 N N . THR A 1 91 ? 0.469 -0.131 14.680 1.00 67.06 91 THR A N 1
ATOM 704 C CA . THR A 1 91 ? 1.387 0.874 15.247 1.00 67.06 91 THR A CA 1
ATOM 705 C C . THR A 1 91 ? 2.642 1.093 14.393 1.00 67.06 91 THR A C 1
ATOM 707 O O . THR A 1 91 ? 3.408 2.023 14.635 1.00 67.06 91 THR A O 1
ATOM 710 N N . CYS A 1 92 ? 2.846 0.248 13.384 1.00 75.50 92 CYS A N 1
ATOM 711 C CA . CYS A 1 92 ? 3.989 0.215 12.496 1.00 75.50 92 CYS A CA 1
ATOM 712 C C . CYS A 1 92 ? 4.154 1.432 11.579 1.00 75.50 92 CYS A C 1
ATOM 714 O O . CYS A 1 92 ? 5.282 1.780 11.251 1.00 75.50 92 CY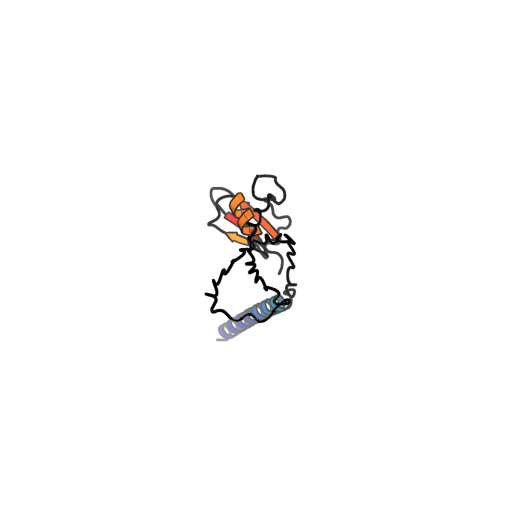S A O 1
ATOM 716 N N . CYS A 1 93 ? 3.071 2.124 11.211 1.00 79.94 93 CYS A N 1
ATOM 717 C CA . CYS A 1 93 ? 3.142 3.298 10.324 1.00 79.94 93 CYS A CA 1
ATOM 718 C C . CYS A 1 93 ? 3.026 4.642 11.055 1.00 79.94 93 CYS A C 1
ATOM 720 O O . CYS A 1 93 ? 2.820 5.671 10.417 1.00 79.94 93 CYS A O 1
ATOM 722 N N . GLN A 1 94 ? 3.076 4.653 12.391 1.00 77.69 94 GLN A N 1
ATOM 723 C CA . GLN A 1 94 ? 2.837 5.876 13.167 1.00 77.69 94 GLN A CA 1
ATOM 724 C C . GLN A 1 94 ? 4.096 6.720 13.381 1.00 77.69 94 GLN A C 1
ATOM 726 O O . GLN A 1 94 ? 3.986 7.921 13.619 1.00 77.69 94 GLN A O 1
ATOM 731 N N . LYS A 1 95 ? 5.286 6.104 13.355 1.00 78.19 95 LYS A N 1
ATOM 732 C CA . LYS A 1 95 ? 6.545 6.804 13.619 1.00 78.19 95 LYS A CA 1
ATOM 733 C C . LYS A 1 95 ? 7.707 6.201 12.824 1.00 78.19 95 LYS A C 1
ATOM 735 O O . LYS A 1 95 ? 7.851 4.975 12.818 1.00 78.19 95 LYS A O 1
ATOM 740 N N . PRO A 1 96 ? 8.606 7.044 12.281 1.00 74.56 96 PRO A N 1
ATOM 741 C CA . PRO A 1 96 ? 9.883 6.597 11.750 1.00 74.56 96 PRO A CA 1
ATOM 742 C C . PRO A 1 96 ? 10.668 5.700 12.711 1.00 74.56 96 PRO A C 1
ATOM 744 O O . PRO A 1 96 ? 10.870 6.048 13.876 1.00 74.56 96 PRO A O 1
ATOM 747 N N . GLY A 1 97 ? 11.111 4.545 12.207 1.00 68.56 97 GLY A N 1
ATOM 748 C CA . GLY A 1 97 ? 11.878 3.545 12.958 1.00 68.56 97 GLY A CA 1
ATOM 749 C C . GLY A 1 97 ? 11.044 2.613 13.848 1.00 68.56 97 GLY A C 1
ATOM 750 O O . GLY A 1 97 ? 11.618 1.851 14.623 1.00 68.56 97 GLY A O 1
ATOM 751 N N . GLY A 1 98 ? 9.710 2.669 13.769 1.00 69.75 98 GLY A N 1
ATOM 752 C CA . GLY A 1 98 ? 8.8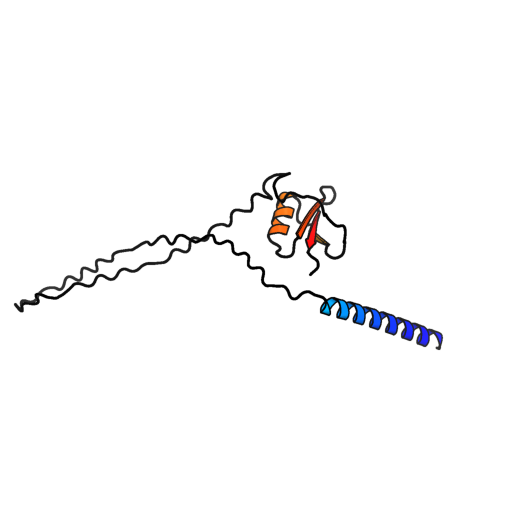29 1.694 14.415 1.00 69.75 98 GLY A CA 1
ATOM 753 C C . GLY A 1 98 ? 8.893 0.295 13.773 1.00 69.75 98 GLY A C 1
ATOM 754 O O . GLY A 1 98 ? 9.490 0.123 12.708 1.00 69.75 98 GLY A O 1
ATOM 755 N N . PRO A 1 99 ? 8.262 -0.726 14.386 1.00 61.38 99 PRO A N 1
ATOM 756 C CA . PRO A 1 99 ? 8.087 -2.043 13.756 1.00 61.38 99 PRO A CA 1
ATOM 757 C C . PRO A 1 99 ? 7.469 -1.867 12.363 1.00 61.38 99 PRO A C 1
ATOM 759 O O . PRO A 1 99 ? 6.590 -1.040 12.249 1.00 61.38 99 PRO A O 1
ATOM 762 N N . GLY A 1 100 ? 7.904 -2.554 11.304 1.00 64.50 100 GLY A N 1
ATOM 763 C CA . GLY A 1 100 ? 7.344 -2.381 9.944 1.00 64.50 100 GLY A CA 1
ATOM 764 C C . GLY A 1 100 ? 7.693 -1.064 9.224 1.00 64.50 100 GLY A C 1
ATOM 765 O O . GLY A 1 100 ? 7.377 -0.914 8.044 1.00 64.50 100 GLY A O 1
ATOM 766 N N . TRP A 1 101 ? 8.396 -0.136 9.884 1.00 71.25 101 TRP A N 1
ATOM 767 C CA . TRP A 1 101 ? 8.988 1.046 9.255 1.00 71.25 101 TRP A CA 1
ATOM 768 C C . TRP A 1 101 ? 10.341 0.698 8.626 1.00 71.25 101 TRP A C 1
ATOM 770 O O . TRP A 1 101 ? 11.402 1.134 9.078 1.00 71.25 101 TRP A O 1
ATOM 780 N N . GLN A 1 102 ? 10.316 -0.141 7.597 1.00 67.44 102 GLN A N 1
ATOM 781 C CA . GLN A 1 102 ? 11.501 -0.499 6.824 1.00 67.44 102 GLN A CA 1
ATOM 782 C C . GLN A 1 102 ? 11.361 0.127 5.444 1.00 67.44 102 GLN A C 1
ATOM 784 O O . GLN A 1 102 ? 10.799 -0.464 4.535 1.00 67.44 102 GLN A O 1
ATOM 789 N N . ASN A 1 103 ? 11.858 1.361 5.320 1.00 68.88 103 ASN A N 1
ATOM 790 C CA . ASN A 1 103 ? 11.893 2.131 4.076 1.00 68.88 103 ASN A CA 1
ATOM 791 C C . ASN A 1 103 ? 12.975 1.597 3.115 1.00 68.88 103 ASN A C 1
ATOM 793 O O . ASN A 1 103 ? 13.866 2.332 2.684 1.00 68.88 103 ASN A O 1
ATOM 797 N N . SER A 1 104 ? 12.986 0.290 2.888 1.00 73.75 104 SER A N 1
ATOM 798 C CA . SER A 1 104 ? 14.036 -0.415 2.164 1.00 73.75 104 SER A CA 1
ATOM 799 C C . SER A 1 104 ? 13.523 -1.768 1.701 1.00 73.75 104 SER A C 1
ATOM 801 O O . SER A 1 104 ? 12.946 -2.506 2.497 1.00 73.75 104 SER A O 1
ATOM 803 N N . PHE A 1 105 ? 13.828 -2.128 0.460 1.00 76.00 105 PHE A N 1
ATOM 804 C CA . PHE A 1 105 ? 13.622 -3.486 -0.028 1.00 76.00 105 PHE A CA 1
ATOM 805 C C . PHE A 1 105 ? 14.731 -4.416 0.469 1.00 76.00 105 PHE A C 1
ATOM 807 O O . PHE A 1 105 ? 15.910 -4.061 0.379 1.00 76.00 105 PHE A O 1
ATOM 814 N N . HIS A 1 106 ? 14.382 -5.610 0.961 1.00 68.81 106 HIS A N 1
ATOM 815 C CA . HIS A 1 106 ? 15.389 -6.628 1.288 1.00 68.81 106 HIS A CA 1
ATOM 816 C C . HIS A 1 106 ? 15.934 -7.319 0.033 1.00 68.81 106 HIS A C 1
ATOM 818 O O . HIS A 1 106 ? 17.031 -7.879 0.078 1.00 68.81 106 HIS A O 1
ATOM 824 N N . SER A 1 107 ? 15.209 -7.276 -1.090 1.00 62.31 107 SER A N 1
ATOM 825 C CA . SER A 1 107 ? 15.624 -7.921 -2.336 1.00 62.31 107 SER A CA 1
ATOM 826 C C . SER A 1 107 ? 15.256 -7.092 -3.566 1.00 62.31 107 SER A C 1
ATOM 828 O O . SER A 1 107 ? 14.100 -6.747 -3.784 1.00 62.31 107 SER A O 1
ATOM 830 N N . LEU A 1 108 ? 16.254 -6.807 -4.406 1.00 55.47 108 LEU A N 1
ATOM 831 C CA . LEU A 1 108 ? 16.134 -6.057 -5.665 1.00 55.47 108 LEU A CA 1
ATOM 832 C C . LEU A 1 108 ? 15.599 -6.911 -6.828 1.00 55.47 108 LEU A C 1
ATOM 834 O O . LEU A 1 108 ? 15.904 -6.622 -7.987 1.00 55.47 108 LEU A O 1
ATOM 838 N N . ALA A 1 109 ? 14.842 -7.979 -6.569 1.00 60.91 109 ALA A N 1
ATOM 839 C CA . ALA A 1 109 ? 14.144 -8.664 -7.650 1.00 60.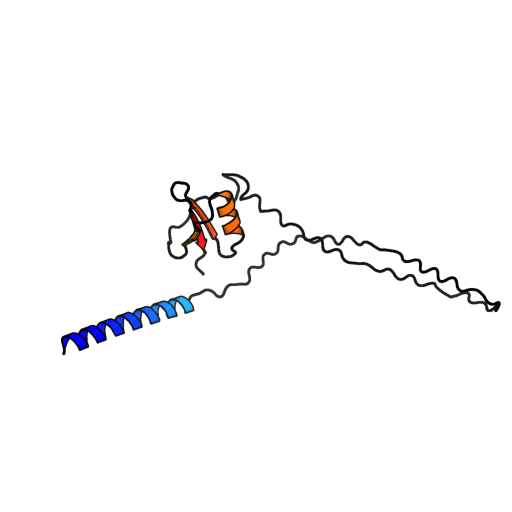91 109 ALA A CA 1
ATOM 840 C C . ALA A 1 109 ? 13.058 -7.714 -8.182 1.00 60.91 109 ALA A C 1
ATOM 842 O O . ALA A 1 109 ? 11.944 -7.664 -7.679 1.00 60.91 109 ALA A O 1
ATOM 843 N N . VAL A 1 110 ? 13.412 -6.925 -9.199 1.00 63.44 110 VAL A N 1
ATOM 844 C CA . VAL A 1 110 ? 12.622 -5.832 -9.804 1.00 63.44 110 VAL A CA 1
ATOM 845 C C . VAL A 1 110 ? 11.292 -6.307 -10.420 1.00 63.44 110 VAL A C 1
ATOM 847 O O . VAL A 1 110 ? 10.589 -5.525 -11.050 1.00 63.44 110 VAL A O 1
ATOM 850 N N . ALA A 1 111 ? 10.956 -7.592 -10.305 1.00 69.38 111 ALA A N 1
ATOM 851 C CA . ALA A 1 111 ? 9.858 -8.205 -11.034 1.00 69.38 111 ALA A CA 1
ATOM 852 C C . ALA A 1 111 ? 8.479 -7.669 -10.612 1.00 69.38 111 ALA A C 1
ATOM 854 O O . ALA A 1 111 ? 7.606 -7.584 -11.472 1.00 69.38 111 ALA A O 1
ATOM 855 N N . ASN A 1 112 ? 8.300 -7.229 -9.357 1.00 84.81 112 ASN A N 1
ATOM 856 C CA . ASN A 1 112 ? 6.970 -6.928 -8.804 1.00 84.81 112 ASN A CA 1
ATOM 857 C C . ASN A 1 112 ? 6.877 -5.573 -8.088 1.00 84.81 112 ASN A C 1
ATOM 859 O O . ASN A 1 112 ? 6.164 -5.428 -7.094 1.00 84.81 112 ASN A O 1
ATOM 863 N N . ILE A 1 113 ? 7.598 -4.566 -8.584 1.00 89.19 113 ILE A N 1
ATOM 864 C CA . ILE A 1 113 ? 7.516 -3.216 -8.022 1.00 89.19 113 ILE A CA 1
ATOM 865 C C . ILE A 1 113 ? 6.337 -2.460 -8.645 1.00 89.19 113 ILE A C 1
ATOM 867 O O . ILE A 1 113 ? 6.315 -2.220 -9.854 1.00 89.19 113 ILE A O 1
ATOM 871 N N . VAL A 1 114 ? 5.381 -2.032 -7.818 1.00 92.00 114 VAL A N 1
ATOM 872 C CA . VAL A 1 114 ? 4.292 -1.127 -8.214 1.00 92.00 114 VAL A CA 1
ATOM 873 C C . VAL A 1 114 ? 4.552 0.263 -7.654 1.00 92.00 114 VAL A C 1
ATOM 875 O O . VAL A 1 114 ? 4.697 0.429 -6.447 1.00 92.00 114 VAL A O 1
ATOM 878 N N . ARG A 1 115 ? 4.586 1.262 -8.540 1.00 93.31 115 ARG A N 1
ATOM 879 C CA . ARG A 1 115 ? 4.873 2.659 -8.200 1.00 93.31 115 ARG A CA 1
ATOM 880 C C . ARG A 1 115 ? 3.607 3.506 -8.120 1.00 93.31 115 ARG A C 1
ATOM 882 O O . ARG A 1 115 ? 2.840 3.561 -9.080 1.00 93.31 115 ARG A O 1
ATOM 889 N N . PHE A 1 116 ? 3.473 4.254 -7.032 1.00 92.69 116 PHE A N 1
ATOM 890 C CA . PHE A 1 116 ? 2.430 5.242 -6.768 1.00 92.69 116 PHE A CA 1
ATOM 891 C C . PHE A 1 116 ? 3.045 6.647 -6.730 1.00 92.69 116 PHE A C 1
ATOM 893 O O . PHE A 1 116 ? 4.022 6.887 -6.016 1.00 92.69 116 PHE A O 1
ATOM 900 N N . GLN A 1 117 ? 2.491 7.572 -7.519 1.00 91.88 117 GLN A N 1
ATOM 901 C CA . GLN A 1 117 ? 2.985 8.958 -7.649 1.00 91.88 117 GLN A CA 1
ATOM 902 C C . GLN A 1 117 ? 2.191 9.963 -6.802 1.00 91.88 117 GLN A C 1
ATOM 904 O O . GLN A 1 117 ? 2.615 11.097 -6.609 1.00 91.88 117 GLN A O 1
ATOM 909 N N . ASP A 1 118 ? 1.021 9.564 -6.319 1.00 90.19 118 ASP A N 1
ATOM 910 C CA . ASP A 1 118 ? 0.083 10.371 -5.540 1.00 90.19 118 ASP A CA 1
ATOM 911 C C . ASP A 1 118 ? 0.333 10.299 -4.024 1.00 90.19 118 ASP A C 1
ATOM 913 O O . ASP A 1 118 ? -0.234 11.077 -3.255 1.00 90.19 118 ASP A O 1
ATOM 917 N N . ILE A 1 119 ? 1.231 9.414 -3.590 1.00 91.31 119 ILE A N 1
ATOM 918 C CA . ILE A 1 119 ? 1.625 9.246 -2.193 1.00 91.31 119 ILE A CA 1
ATOM 919 C C . ILE A 1 119 ? 2.871 10.089 -1.915 1.00 91.31 119 ILE A C 1
ATOM 921 O O . ILE A 1 119 ? 3.941 9.832 -2.462 1.00 91.31 119 ILE A O 1
ATOM 925 N N . ASN A 1 120 ? 2.731 11.083 -1.033 1.00 91.50 120 ASN A N 1
ATOM 926 C CA . ASN A 1 120 ? 3.760 12.100 -0.767 1.00 91.50 120 ASN A CA 1
ATOM 927 C C . ASN A 1 120 ? 4.363 12.049 0.641 1.00 91.50 120 ASN A C 1
ATOM 929 O O . ASN A 1 120 ? 5.187 12.895 0.985 1.00 91.50 120 ASN A O 1
ATOM 933 N N . THR A 1 121 ? 3.963 11.081 1.462 1.00 90.44 121 THR A N 1
ATOM 934 C CA . THR A 1 121 ? 4.527 10.884 2.799 1.00 90.44 121 THR A CA 1
ATOM 935 C C . THR A 1 121 ? 4.913 9.416 2.991 1.00 90.44 121 THR A C 1
ATOM 937 O O . THR A 1 121 ? 4.243 8.525 2.452 1.00 90.44 121 THR A O 1
ATOM 940 N N . PRO A 1 122 ? 5.979 9.126 3.754 1.00 88.44 122 PRO A N 1
ATOM 941 C CA . PRO A 1 122 ? 6.336 7.751 4.079 1.00 88.44 122 PRO A CA 1
ATOM 942 C C . PRO A 1 122 ? 5.254 7.071 4.933 1.00 88.44 122 PRO A C 1
ATOM 944 O O . PRO A 1 122 ? 5.009 5.879 4.763 1.00 88.44 122 PRO A O 1
ATOM 947 N N . GLU A 1 123 ? 4.550 7.818 5.793 1.00 88.44 123 GLU A N 1
ATOM 948 C CA . GLU A 1 123 ? 3.418 7.305 6.570 1.00 88.44 123 GLU A CA 1
ATOM 949 C C . GLU A 1 123 ? 2.297 6.784 5.665 1.00 88.44 123 GLU A C 1
ATOM 951 O O . GLU A 1 123 ? 1.749 5.708 5.915 1.00 88.44 123 GLU A O 1
ATOM 956 N N . ASP A 1 124 ? 1.946 7.524 4.612 1.00 90.44 124 ASP A N 1
ATOM 957 C CA . ASP A 1 124 ? 0.878 7.117 3.698 1.00 90.44 124 ASP A CA 1
ATOM 958 C C . ASP A 1 124 ? 1.325 5.984 2.766 1.00 90.44 124 ASP A C 1
ATOM 960 O O . ASP A 1 124 ? 0.513 5.117 2.446 1.00 90.44 124 ASP A O 1
ATOM 964 N N . CYS A 1 125 ? 2.615 5.908 2.424 1.00 91.25 125 CYS A N 1
ATOM 965 C CA . CYS A 1 125 ? 3.184 4.770 1.695 1.00 91.25 125 CYS A CA 1
ATOM 966 C C . CYS A 1 125 ? 3.093 3.475 2.512 1.00 91.25 125 CYS A C 1
ATOM 968 O O . CYS A 1 125 ? 2.582 2.461 2.040 1.00 91.25 125 CYS A O 1
ATOM 970 N N . CYS A 1 126 ? 3.471 3.541 3.790 1.00 90.06 126 CYS A N 1
ATOM 971 C CA . CYS A 1 126 ? 3.334 2.433 4.729 1.00 90.06 126 CYS A CA 1
ATOM 972 C C . CYS A 1 126 ? 1.875 1.960 4.860 1.00 90.06 126 CYS A C 1
ATOM 974 O O . CYS A 1 126 ? 1.589 0.767 4.750 1.00 90.06 126 CYS A O 1
ATOM 976 N N . LYS A 1 127 ? 0.923 2.889 5.047 1.00 88.69 127 LYS A N 1
ATOM 977 C CA . LYS A 1 127 ? -0.512 2.554 5.138 1.00 88.69 127 LYS A CA 1
ATOM 978 C C . LYS A 1 127 ? -1.039 1.938 3.845 1.00 88.69 127 LYS A C 1
ATOM 980 O O . LYS A 1 127 ? -1.824 0.997 3.901 1.00 88.69 127 LYS A O 1
ATOM 985 N N . SER A 1 128 ? -0.624 2.473 2.699 1.00 92.19 128 SER A N 1
ATOM 986 C CA . SER A 1 128 ? -0.994 1.953 1.384 1.00 92.19 128 SER A CA 1
ATOM 987 C C . SER A 1 128 ? -0.542 0.500 1.223 1.00 92.19 128 SER A C 1
ATOM 989 O O . SER A 1 128 ? -1.344 -0.354 0.847 1.00 92.19 128 SER A O 1
ATOM 991 N N . CYS A 1 129 ? 0.698 0.191 1.611 1.00 90.00 129 CYS A N 1
ATOM 992 C CA . CYS A 1 129 ? 1.214 -1.174 1.612 1.00 90.00 129 CYS A CA 1
ATOM 993 C C . CYS A 1 129 ? 0.410 -2.099 2.538 1.00 90.00 129 CYS A C 1
ATOM 995 O O . CYS A 1 129 ? -0.044 -3.145 2.095 1.00 90.00 129 CYS A O 1
ATOM 997 N N . LEU A 1 130 ? 0.124 -1.700 3.782 1.00 87.06 130 LEU A N 1
ATOM 998 C CA . LEU A 1 130 ? -0.678 -2.518 4.711 1.00 87.06 130 LEU A CA 1
ATOM 999 C C . LEU A 1 130 ? -2.111 -2.786 4.241 1.00 87.06 130 LEU A C 1
ATOM 1001 O O . LEU A 1 130 ? -2.705 -3.797 4.613 1.00 87.06 130 LEU A O 1
ATOM 1005 N N . ASN A 1 131 ? -2.680 -1.869 3.461 1.00 89.50 131 ASN A N 1
ATOM 1006 C CA . ASN A 1 131 ? -4.005 -2.035 2.873 1.00 89.50 131 ASN A CA 1
ATOM 1007 C C . ASN A 1 131 ? -3.987 -2.951 1.638 1.00 89.50 131 ASN A C 1
ATOM 1009 O O . ASN A 1 131 ? -5.049 -3.359 1.168 1.00 89.50 131 ASN A O 1
ATOM 1013 N N . SER A 1 132 ? -2.803 -3.273 1.113 1.00 89.69 132 SER A N 1
ATOM 1014 C CA . SER A 1 132 ? -2.607 -4.161 -0.025 1.00 89.69 132 SER A CA 1
ATOM 1015 C C . SER A 1 132 ? -2.175 -5.546 0.471 1.00 89.69 132 SER A C 1
ATOM 1017 O O . SER A 1 132 ? -1.040 -5.694 0.921 1.00 89.69 132 SER A O 1
ATOM 1019 N N . PRO A 1 133 ? -3.020 -6.588 0.358 1.00 87.69 133 PRO A N 1
ATOM 1020 C CA . PRO A 1 133 ? -2.687 -7.927 0.856 1.00 87.69 133 PRO A CA 1
ATOM 1021 C C . PRO A 1 133 ? -1.453 -8.537 0.174 1.00 87.69 133 PRO A C 1
ATOM 1023 O O . PRO A 1 133 ? -0.807 -9.405 0.753 1.00 87.69 133 PRO A O 1
ATOM 1026 N N . ASP A 1 134 ? -1.121 -8.063 -1.028 1.00 88.81 134 ASP A N 1
ATOM 1027 C CA . ASP A 1 134 ? 0.015 -8.542 -1.815 1.00 88.81 134 ASP A CA 1
ATOM 1028 C C . ASP A 1 134 ? 1.319 -7.786 -1.517 1.00 88.81 134 ASP A C 1
ATOM 1030 O O . ASP A 1 134 ? 2.375 -8.172 -2.014 1.00 88.81 134 ASP A O 1
ATOM 1034 N N . CYS A 1 135 ? 1.271 -6.699 -0.736 1.00 88.69 135 CYS A N 1
ATOM 1035 C CA . CYS A 1 135 ? 2.454 -5.898 -0.439 1.00 88.69 135 CYS A CA 1
ATOM 1036 C C . CYS A 1 135 ? 3.285 -6.552 0.667 1.00 88.69 135 CYS A C 1
ATOM 1038 O O . CYS A 1 135 ? 2.825 -6.701 1.799 1.00 88.69 135 CYS A O 1
ATOM 1040 N N . LEU A 1 136 ? 4.523 -6.924 0.339 1.00 86.50 136 LEU A N 1
ATOM 1041 C CA . LEU A 1 136 ? 5.468 -7.484 1.305 1.00 86.50 136 LEU A CA 1
ATOM 1042 C C . LEU A 1 136 ? 6.371 -6.407 1.901 1.00 86.50 136 LEU A C 1
ATOM 1044 O O . LEU A 1 136 ? 6.680 -6.435 3.090 1.00 86.50 136 LEU A O 1
ATOM 1048 N N . GLU A 1 137 ? 6.803 -5.467 1.064 1.00 88.75 137 GLU A N 1
ATOM 1049 C CA . GLU A 1 137 ? 7.739 -4.409 1.429 1.00 88.75 137 GLU A CA 1
ATOM 1050 C C . GLU A 1 137 ? 7.358 -3.122 0.704 1.00 88.75 137 GLU A C 1
ATOM 1052 O O . GLU A 1 137 ? 6.724 -3.145 -0.351 1.00 88.75 137 GLU A O 1
ATOM 1057 N N . TRP A 1 138 ? 7.783 -1.985 1.239 1.00 90.88 138 TRP A N 1
ATOM 1058 C CA . TRP A 1 138 ? 7.548 -0.688 0.622 1.00 90.88 138 TRP A CA 1
ATOM 1059 C C . TRP A 1 138 ? 8.786 0.195 0.744 1.00 90.88 138 TRP A C 1
ATOM 1061 O O . TRP A 1 138 ? 9.592 0.053 1.663 1.00 90.88 138 TRP A O 1
ATOM 1071 N N . VAL A 1 139 ? 8.935 1.129 -0.188 1.00 90.94 139 VAL A N 1
ATOM 1072 C CA . VAL A 1 139 ? 9.920 2.202 -0.091 1.00 90.94 139 VAL A CA 1
ATOM 1073 C C . VAL A 1 139 ? 9.304 3.507 -0.568 1.00 90.94 139 VAL A C 1
ATOM 1075 O O . VAL A 1 139 ? 8.603 3.576 -1.570 1.00 90.94 139 VAL A O 1
ATOM 1078 N N . PHE A 1 140 ? 9.584 4.562 0.171 1.00 90.50 140 PHE A N 1
ATOM 1079 C CA . PHE A 1 140 ? 9.250 5.933 -0.123 1.00 90.50 140 PHE A CA 1
ATOM 1080 C C . PHE A 1 140 ? 10.535 6.690 -0.459 1.00 90.50 140 PHE A C 1
ATOM 1082 O O . PHE A 1 140 ? 11.432 6.845 0.382 1.00 90.50 140 PHE A O 1
ATOM 1089 N N . LEU A 1 141 ? 10.613 7.173 -1.696 1.00 87.81 141 LEU A N 1
ATOM 1090 C CA . LEU A 1 141 ? 11.664 8.067 -2.159 1.00 87.81 141 LEU A CA 1
ATOM 1091 C C . LEU A 1 141 ? 11.123 9.500 -2.155 1.00 87.81 141 LEU A C 1
ATOM 1093 O O . LEU A 1 141 ? 10.132 9.822 -2.809 1.00 87.81 141 LEU A O 1
ATOM 1097 N N . GLY A 1 142 ? 11.759 10.346 -1.342 1.00 87.31 142 GLY A N 1
ATOM 1098 C CA . GLY A 1 142 ? 11.361 11.738 -1.142 1.00 87.31 142 GLY A CA 1
ATOM 1099 C C . GLY A 1 142 ? 11.710 12.669 -2.311 1.00 87.31 142 GLY A C 1
ATOM 1100 O O . GLY A 1 142 ? 12.229 12.254 -3.345 1.00 87.31 142 GLY A O 1
ATOM 1101 N N . ALA A 1 143 ? 11.427 13.961 -2.114 1.00 80.19 143 ALA A N 1
ATOM 1102 C CA . ALA A 1 143 ? 11.602 15.040 -3.091 1.00 80.19 143 ALA A CA 1
ATOM 1103 C C . ALA A 1 143 ? 12.978 15.034 -3.809 1.00 80.19 143 ALA A C 1
ATOM 1105 O O . ALA A 1 143 ? 13.992 14.698 -3.192 1.00 80.19 143 ALA A O 1
ATOM 1106 N N . PRO A 1 144 ? 13.047 15.462 -5.090 1.00 77.75 144 PRO A N 1
ATOM 1107 C CA . PRO A 1 144 ? 12.025 16.226 -5.823 1.00 77.75 144 PRO A CA 1
ATOM 1108 C C . PRO A 1 144 ? 10.900 15.388 -6.442 1.00 77.75 144 PRO A C 1
ATOM 1110 O O . PRO A 1 144 ? 9.858 15.943 -6.768 1.00 77.75 144 PRO A O 1
ATOM 1113 N N . ASN A 1 145 ? 11.076 14.071 -6.554 1.00 79.50 145 ASN A N 1
ATOM 1114 C CA . ASN A 1 145 ? 10.087 13.176 -7.143 1.00 79.50 145 ASN A CA 1
ATOM 1115 C C . ASN A 1 145 ? 9.574 12.207 -6.077 1.00 79.50 145 ASN A C 1
ATOM 1117 O O . ASN A 1 145 ? 10.028 11.073 -6.005 1.00 79.50 145 ASN A O 1
ATOM 1121 N N . SER A 1 146 ? 8.621 12.703 -5.288 1.00 87.06 146 SER A N 1
ATOM 1122 C CA . SER A 1 146 ? 7.572 11.933 -4.615 1.00 87.06 146 SER A CA 1
ATOM 1123 C C . SER A 1 146 ? 7.227 10.574 -5.210 1.00 87.06 146 SER A C 1
ATOM 1125 O O . SER A 1 146 ? 6.401 10.581 -6.117 1.00 87.06 146 SER A O 1
ATOM 1127 N N . PHE A 1 147 ? 7.765 9.434 -4.770 1.00 91.69 147 PHE A N 1
ATOM 1128 C CA . PHE A 1 147 ? 7.103 8.171 -5.114 1.00 91.69 147 PHE A CA 1
ATOM 1129 C C . PHE A 1 147 ? 7.196 7.105 -4.033 1.00 91.69 147 PHE A C 1
ATOM 1131 O O . PHE A 1 147 ? 8.183 6.979 -3.306 1.00 91.69 147 PHE A O 1
ATOM 1138 N N . CYS A 1 148 ? 6.121 6.330 -3.964 1.00 92.75 148 CYS A N 1
ATOM 1139 C CA . CYS A 1 148 ? 5.975 5.159 -3.126 1.00 92.75 148 CYS A CA 1
ATOM 1140 C C . CYS A 1 148 ? 6.020 3.920 -4.020 1.00 92.75 148 CYS A C 1
ATOM 1142 O O . CYS A 1 148 ? 5.210 3.790 -4.933 1.00 92.75 148 CYS A O 1
ATOM 1144 N N . ASP A 1 149 ? 6.957 3.022 -3.764 1.00 93.19 149 ASP A N 1
ATOM 1145 C CA . ASP A 1 149 ? 7.085 1.751 -4.461 1.00 93.19 149 ASP A CA 1
ATOM 1146 C C . ASP A 1 149 ? 6.685 0.627 -3.498 1.00 93.19 149 ASP A C 1
ATOM 1148 O O . ASP A 1 149 ? 7.228 0.515 -2.400 1.00 93.19 149 ASP A O 1
ATOM 1152 N N . HIS A 1 150 ? 5.742 -0.215 -3.907 1.00 92.00 150 HIS A N 1
ATOM 1153 C CA . HIS A 1 150 ? 5.403 -1.460 -3.224 1.00 92.00 150 HIS A CA 1
ATOM 1154 C C . HIS A 1 150 ? 6.133 -2.611 -3.905 1.00 92.00 150 HIS A C 1
ATOM 1156 O O . HIS A 1 150 ? 6.024 -2.764 -5.119 1.00 92.00 150 HIS A O 1
ATOM 1162 N N . ASN A 1 151 ? 6.826 -3.440 -3.134 1.00 90.06 151 ASN A N 1
ATOM 1163 C CA . ASN A 1 151 ? 7.275 -4.747 -3.585 1.00 90.06 151 ASN A CA 1
ATOM 1164 C C . ASN A 1 151 ? 6.151 -5.737 -3.297 1.00 90.06 151 ASN A C 1
ATOM 1166 O O . ASN A 1 151 ? 5.890 -6.087 -2.138 1.00 90.06 151 ASN A O 1
ATOM 1170 N N . LEU A 1 152 ? 5.446 -6.128 -4.350 1.00 87.81 152 LEU A N 1
ATOM 1171 C CA . LEU A 1 152 ? 4.459 -7.182 -4.234 1.00 87.81 152 LEU A CA 1
ATOM 1172 C C . LEU A 1 152 ? 5.196 -8.520 -4.187 1.00 87.81 152 LEU A C 1
ATOM 1174 O O . LEU A 1 152 ? 6.203 -8.707 -4.870 1.00 87.81 152 LEU A O 1
ATOM 1178 N N . GLY A 1 153 ? 4.726 -9.455 -3.367 1.00 78.00 153 GLY A N 1
ATOM 1179 C CA . GLY A 1 153 ? 5.298 -10.800 -3.376 1.00 78.00 153 GLY A CA 1
ATOM 1180 C C . GLY A 1 153 ? 5.276 -11.393 -4.778 1.00 78.00 153 GLY A C 1
ATOM 1181 O O . GLY A 1 153 ? 4.406 -11.043 -5.575 1.00 78.00 153 GLY A O 1
ATOM 1182 N N . ASP A 1 154 ? 6.231 -12.278 -5.082 1.00 67.88 154 ASP A N 1
ATOM 1183 C CA . ASP A 1 154 ? 6.088 -13.185 -6.221 1.00 67.88 154 ASP A CA 1
ATOM 1184 C C . ASP A 1 154 ? 4.802 -13.990 -5.989 1.00 67.88 154 ASP A C 1
ATOM 1186 O O . ASP A 1 154 ? 4.788 -14.976 -5.245 1.00 67.88 154 ASP A O 1
ATOM 1190 N N . ILE A 1 155 ? 3.704 -13.489 -6.561 1.00 53.44 155 ILE A N 1
ATOM 1191 C CA . ILE A 1 155 ? 2.557 -14.301 -6.932 1.00 53.44 155 ILE A CA 1
ATOM 1192 C C . ILE A 1 155 ? 3.076 -15.107 -8.111 1.00 53.44 155 ILE A C 1
ATOM 1194 O O . ILE A 1 155 ? 3.185 -14.576 -9.236 1.00 53.44 155 ILE A O 1
#

Foldseek 3Di:
DVVVVVVVVVVVVVVVVVVVVVVVLVVPQPPDDPPPPPPPPPPPFDWDKDFPPPVPPPPDDDDPDDPVDPDDDTDIDTDTDPDDPPPPQPCLLVDQPRVLNDQDDPDPPVPAKDKDQPAADSSVLSSVLVVDPQFPHWHFDHPPGTMIIGRGPPD

Sequence (155 aa):
MLAIIVITFIIIIIIITIIIVKLALLKRLPKLAPINTNCTSTPTPTLSCQVNQDLRRHIRKDHDYRHDNCKVTKTVTCTPTITQCAAPTPTCCQKPGGPGWQNSFHSLAVANIVRFQDINTPEDCCKSCLNSPDCLEWVFLGAPNSFCDHNLGDI

Radius of gyration: 33.07 Å; chains: 1; bounding box: 83×38×93 Å

Secondary structure (DSSP, 8-state):
-HHHHHHHHHHHHHHHHHHHHHHHHHTTS-----------------EEEE-----------------TT--PPPP-EEEE----------GGGSSTTSTT--BS-S---GGGEEEESS--SHHHHHHHHHH-TTEEEEEEE-TTS-EEEEEE---